Protein AF-A0A7J5XZN4-F1 (afdb_monomer_lite)

Secondary structure (DSSP, 8-state):
--PPPPS-SSSS-S-PEEEEEEEEEEEETTEEEEEEEEEEE-TTT--EE---HHHHHHTT-EE--TT-SSSTTTHHHHHHHT--

Radius of gyration: 16.17 Å; chains: 1; bounding box: 32×33×45 Å

Foldseek 3Di:
DDLDDDQDQDDPDSPWDKDFDDWFWWAAPVGIDIDTWIWTADPPPRGIDTDDCVSCVVVRTHTPPPPPDPPVPPPPPVVVVVVD

Sequence (84 aa):
MPVPTPRSICECSDDVTVTPWKHISVVTINGRYNVCLPRKSCPSCSAEWTPKVKDLLLYRYWPASTNCQTLYKYDLFTSFEHMK

pLDDT: mean 71.48, std 15.23, range [40.72, 88.06]

InterPro domains:
  IPR040564 CxC3 like cysteine cluster [PF18804] (7-82)

Organism: Dissostichus mawsoni (NCBI:txid36200)

Structure (mmCIF, N/CA/C/O backbone):
data_AF-A0A7J5XZN4-F1
#
_entry.id   AF-A0A7J5XZN4-F1
#
loop_
_atom_site.group_PDB
_atom_site.id
_atom_site.type_symbol
_atom_site.label_atom_id
_atom_site.label_alt_id
_atom_site.label_comp_id
_atom_site.label_asym_id
_atom_site.label_entity_id
_atom_site.label_seq_id
_atom_site.pdbx_PDB_ins_code
_atom_site.Cartn_x
_atom_site.Cartn_y
_atom_site.Cartn_z
_atom_site.occupancy
_atom_site.B_iso_or_equiv
_atom_site.auth_seq_id
_atom_site.auth_comp_id
_atom_site.auth_asym_id
_atom_site.auth_atom_id
_atom_site.pdbx_PDB_model_num
ATOM 1 N N . MET A 1 1 ? -10.268 -1.907 -1.647 1.00 53.25 1 MET A N 1
ATOM 2 C CA . MET A 1 1 ? -10.174 -0.632 -0.908 1.00 53.25 1 MET A CA 1
ATOM 3 C C . MET A 1 1 ? -8.941 0.117 -1.412 1.00 53.25 1 MET A C 1
ATOM 5 O O . MET A 1 1 ? -7.846 -0.376 -1.168 1.00 53.25 1 MET A O 1
ATOM 9 N N . PRO A 1 2 ? -9.088 1.177 -2.227 1.00 58.53 2 PRO A N 1
ATOM 10 C CA . PRO A 1 2 ? -7.976 1.674 -3.035 1.00 58.53 2 PRO A CA 1
ATOM 11 C C . PRO A 1 2 ? -7.271 2.880 -2.399 1.00 58.53 2 PRO A C 1
ATOM 13 O O . PRO A 1 2 ? -7.842 3.961 -2.303 1.00 58.53 2 PRO A O 1
ATOM 16 N N . VAL A 1 3 ? -6.002 2.707 -2.021 1.00 64.31 3 VAL A N 1
ATOM 17 C CA . VAL A 1 3 ? -5.059 3.831 -1.909 1.00 64.31 3 VAL A CA 1
ATOM 18 C C . VAL A 1 3 ? -4.671 4.228 -3.339 1.00 64.31 3 VAL A C 1
ATOM 20 O O . VAL A 1 3 ? -4.277 3.340 -4.101 1.00 64.31 3 VAL A O 1
ATOM 23 N N . PRO A 1 4 ? -4.781 5.507 -3.737 1.00 68.38 4 PRO A N 1
ATOM 24 C CA . PRO A 1 4 ? -4.363 5.981 -5.048 1.00 68.38 4 PRO A CA 1
ATOM 25 C C . PRO A 1 4 ? -2.915 5.606 -5.325 1.00 68.38 4 PRO A C 1
ATOM 27 O O . PRO A 1 4 ? -1.989 6.008 -4.622 1.00 68.38 4 PRO A O 1
ATOM 30 N N . THR A 1 5 ? -2.727 4.797 -6.359 1.00 71.75 5 THR A N 1
ATOM 31 C CA . THR A 1 5 ? -1.397 4.431 -6.823 1.00 71.75 5 THR A CA 1
ATOM 32 C C . THR A 1 5 ? -0.847 5.549 -7.704 1.00 71.75 5 THR A C 1
ATOM 34 O O . THR A 1 5 ? -1.574 6.004 -8.594 1.00 71.75 5 THR A O 1
ATOM 37 N N . PRO A 1 6 ? 0.419 5.963 -7.537 1.00 74.12 6 PRO A N 1
ATOM 38 C CA . PRO A 1 6 ? 1.038 6.943 -8.414 1.00 74.12 6 PRO A CA 1
ATOM 39 C C . PRO A 1 6 ? 1.042 6.420 -9.851 1.00 74.12 6 PRO A C 1
ATOM 41 O O . PRO A 1 6 ? 1.163 5.208 -10.076 1.00 74.12 6 PRO A O 1
ATOM 44 N N . ARG A 1 7 ? 0.868 7.337 -10.811 1.00 69.62 7 ARG A N 1
ATOM 45 C CA . ARG A 1 7 ? 0.840 7.016 -12.246 1.00 69.62 7 ARG A CA 1
ATOM 46 C C . ARG A 1 7 ? 2.201 6.497 -12.705 1.00 69.62 7 ARG A C 1
ATOM 48 O O . ARG A 1 7 ? 2.258 5.410 -13.260 1.00 69.62 7 ARG A O 1
ATOM 55 N N . SER A 1 8 ? 3.270 7.194 -12.330 1.00 73.31 8 SER A N 1
ATOM 56 C CA . SER A 1 8 ? 4.656 6.810 -12.592 1.00 73.31 8 SER A CA 1
ATOM 57 C C . SER A 1 8 ? 5.449 6.689 -11.288 1.00 73.31 8 SER A C 1
ATOM 59 O O . SER A 1 8 ? 5.183 7.384 -10.305 1.00 73.31 8 SER A O 1
ATOM 61 N N . ILE A 1 9 ? 6.411 5.766 -11.267 1.00 82.31 9 ILE A N 1
ATOM 62 C CA . ILE A 1 9 ? 7.382 5.601 -10.167 1.00 82.31 9 ILE A CA 1
ATOM 63 C C . ILE A 1 9 ? 8.809 5.979 -10.599 1.00 82.31 9 ILE A C 1
ATOM 65 O O . ILE A 1 9 ? 9.689 6.119 -9.756 1.00 82.31 9 ILE A O 1
ATOM 69 N N . CYS A 1 10 ? 9.027 6.127 -11.908 1.00 80.62 10 CYS A N 1
ATOM 70 C CA . CYS A 1 10 ? 10.282 6.480 -12.566 1.00 80.62 10 CYS A CA 1
ATOM 71 C C . CYS A 1 10 ? 10.001 6.941 -14.010 1.00 80.62 10 CYS A C 1
ATOM 73 O O . CYS A 1 10 ? 8.874 6.809 -14.484 1.00 80.62 10 CYS A O 1
ATOM 75 N N . GLU A 1 11 ? 11.035 7.395 -14.721 1.00 81.94 11 GLU A N 1
ATOM 76 C CA . GLU A 1 11 ? 10.964 7.879 -16.114 1.00 81.94 11 GLU A CA 1
ATOM 77 C C . GLU A 1 11 ? 11.205 6.783 -17.176 1.00 81.94 11 GLU A C 1
ATOM 79 O O . GLU A 1 11 ? 11.193 7.061 -18.369 1.00 81.94 11 GLU A O 1
ATOM 84 N N . CYS A 1 12 ? 11.454 5.533 -16.768 1.00 76.06 12 CYS A N 1
ATOM 85 C CA . CYS A 1 12 ? 11.928 4.486 -17.681 1.00 76.06 12 CYS A CA 1
ATOM 86 C C . CYS A 1 12 ? 10.850 3.878 -18.597 1.00 76.06 12 CYS A C 1
ATOM 88 O O . CYS A 1 12 ? 11.190 3.435 -19.689 1.00 76.06 12 CYS A O 1
ATOM 90 N N . SER A 1 13 ? 9.597 3.787 -18.143 1.00 66.19 13 SER A N 1
ATOM 91 C CA . SER A 1 13 ? 8.406 3.377 -18.912 1.00 66.19 13 SER A CA 1
ATOM 92 C C . SER A 1 13 ? 7.173 3.423 -17.992 1.00 66.19 13 SER A C 1
ATOM 94 O O . SER A 1 13 ? 7.316 3.306 -16.770 1.00 66.19 13 SER A O 1
ATOM 96 N N . ASP A 1 14 ? 5.974 3.537 -18.569 1.00 66.31 14 ASP A N 1
ATOM 97 C CA . ASP A 1 14 ? 4.691 3.383 -17.861 1.00 66.31 14 ASP A CA 1
ATOM 98 C C . ASP A 1 14 ? 4.350 1.908 -17.552 1.00 66.31 14 ASP A C 1
ATOM 100 O O . ASP A 1 14 ? 3.449 1.630 -16.752 1.00 66.31 14 ASP A O 1
ATOM 104 N N . ASP A 1 15 ? 5.093 0.954 -18.131 1.00 66.06 15 ASP A N 1
ATOM 105 C CA . ASP A 1 15 ? 4.945 -0.486 -17.885 1.00 66.06 15 ASP A CA 1
ATOM 106 C C . ASP A 1 15 ? 5.507 -0.876 -16.512 1.00 66.06 15 ASP A C 1
ATOM 108 O O . ASP A 1 15 ? 6.637 -1.350 -16.356 1.00 66.06 15 ASP A O 1
ATOM 112 N N . VAL A 1 16 ? 4.703 -0.640 -15.476 1.00 73.00 16 VAL A N 1
ATOM 113 C CA . VAL A 1 16 ? 5.044 -0.958 -14.090 1.00 73.00 16 VAL A CA 1
ATOM 114 C C . VAL A 1 16 ? 4.309 -2.217 -13.643 1.00 73.00 16 VAL A C 1
ATOM 116 O O . VAL A 1 16 ? 3.077 -2.252 -13.599 1.00 73.00 16 VAL A O 1
ATOM 119 N N . THR A 1 17 ? 5.055 -3.239 -13.228 1.00 78.25 17 THR A N 1
ATOM 120 C CA . THR A 1 17 ? 4.467 -4.479 -12.711 1.00 78.25 17 THR A CA 1
ATOM 121 C C . THR A 1 17 ? 3.887 -4.233 -11.320 1.00 78.25 17 THR A C 1
ATOM 123 O O . THR A 1 17 ? 4.602 -3.819 -10.405 1.00 78.25 17 THR A O 1
ATOM 126 N N . VAL A 1 18 ? 2.590 -4.500 -11.139 1.00 82.12 18 VAL A N 1
ATOM 127 C CA . VAL A 1 18 ? 1.920 -4.436 -9.832 1.00 82.12 18 VAL A CA 1
ATOM 128 C C . VAL A 1 18 ? 1.844 -5.840 -9.246 1.00 82.12 18 VAL A C 1
ATOM 130 O O . VAL A 1 18 ? 1.194 -6.719 -9.803 1.00 82.12 18 VAL A O 1
ATOM 133 N N . THR A 1 19 ? 2.485 -6.045 -8.101 1.00 82.06 19 THR A N 1
ATOM 134 C CA . THR A 1 19 ? 2.507 -7.325 -7.384 1.00 82.06 19 THR A CA 1
ATOM 135 C C . THR A 1 19 ? 1.954 -7.171 -5.964 1.00 82.06 19 THR A C 1
ATOM 137 O O . THR A 1 19 ? 2.111 -6.107 -5.356 1.00 82.06 19 THR A O 1
ATOM 140 N N . PRO A 1 20 ? 1.299 -8.199 -5.396 1.00 83.06 20 PRO A N 1
ATOM 141 C CA . PRO A 1 20 ? 1.020 -8.249 -3.963 1.00 83.06 20 PRO A CA 1
ATOM 142 C C . PRO A 1 20 ? 2.336 -8.284 -3.176 1.00 83.06 20 PRO A C 1
ATOM 144 O O . PRO A 1 20 ? 3.232 -9.051 -3.525 1.00 83.06 20 PRO A O 1
ATOM 147 N N . TRP A 1 21 ? 2.468 -7.474 -2.122 1.00 81.62 21 TRP A N 1
ATOM 148 C CA . TRP A 1 21 ? 3.719 -7.392 -1.358 1.00 81.62 21 TRP A CA 1
ATOM 149 C C . TRP A 1 21 ? 3.576 -7.782 0.104 1.00 81.62 21 TRP A C 1
ATOM 151 O O . TRP A 1 21 ? 4.164 -8.768 0.541 1.00 81.62 21 TRP A O 1
ATOM 161 N N . LYS A 1 22 ? 2.811 -7.013 0.883 1.00 80.38 22 LYS A N 1
ATOM 162 C CA . LYS A 1 22 ? 2.741 -7.203 2.336 1.00 80.38 22 LYS A CA 1
ATOM 163 C C . LYS A 1 22 ? 1.314 -7.173 2.833 1.00 80.38 22 LYS A C 1
ATOM 165 O O . LYS A 1 22 ? 0.595 -6.200 2.625 1.00 80.38 22 LYS A O 1
ATOM 170 N N . HIS A 1 23 ? 0.941 -8.216 3.561 1.00 83.19 23 HIS A N 1
ATOM 171 C CA . HIS A 1 23 ? -0.324 -8.267 4.274 1.00 83.19 23 HIS A CA 1
ATOM 172 C C . HIS A 1 23 ? -0.218 -7.459 5.569 1.00 83.19 23 HIS A C 1
ATOM 174 O O . HIS A 1 23 ? 0.675 -7.687 6.385 1.00 83.19 23 HIS A O 1
ATOM 180 N N . ILE A 1 24 ? -1.121 -6.499 5.745 1.00 80.81 24 ILE A N 1
ATOM 181 C CA . ILE A 1 24 ? -1.226 -5.671 6.945 1.00 80.81 24 ILE A CA 1
ATOM 182 C C . ILE A 1 24 ? -2.668 -5.659 7.447 1.00 80.81 24 ILE A C 1
ATOM 184 O O . ILE A 1 24 ? -3.616 -5.812 6.676 1.00 80.81 24 ILE A O 1
ATOM 188 N N . SER A 1 25 ? -2.839 -5.430 8.744 1.00 84.19 25 SER A N 1
ATOM 189 C CA . SER A 1 25 ? -4.134 -5.063 9.303 1.00 84.19 25 SER A CA 1
ATOM 190 C C . SER A 1 25 ? -4.239 -3.543 9.371 1.00 84.19 25 SER A C 1
ATOM 192 O O . SER A 1 25 ? -3.317 -2.872 9.834 1.00 84.19 25 SER A O 1
ATOM 194 N N . VAL A 1 26 ? -5.369 -3.002 8.938 1.00 81.06 26 VAL A N 1
ATOM 195 C CA . VAL A 1 26 ? -5.704 -1.582 9.054 1.00 81.06 26 VAL A CA 1
ATOM 196 C C . VAL A 1 26 ? -7.034 -1.427 9.773 1.00 81.06 26 VAL A C 1
ATOM 198 O O . VAL A 1 26 ? -7.919 -2.270 9.646 1.00 81.06 26 VAL A O 1
ATOM 201 N N . VAL A 1 27 ? -7.174 -0.358 10.542 1.00 81.81 27 VAL A N 1
ATOM 202 C CA . VAL A 1 27 ? -8.422 0.036 11.19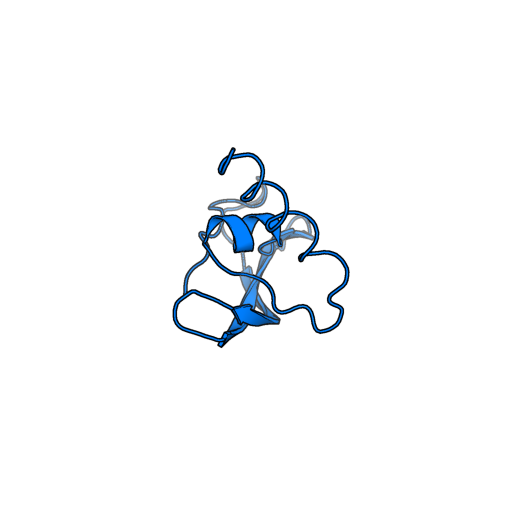2 1.00 81.81 27 VAL A CA 1
ATOM 203 C C . VAL A 1 27 ? -8.982 1.242 10.452 1.00 81.81 27 VAL A C 1
ATOM 205 O O . VAL A 1 27 ? -8.242 2.146 10.069 1.00 81.81 27 VAL A O 1
ATOM 208 N N . THR A 1 28 ? -10.291 1.230 10.239 1.00 77.31 28 THR A N 1
ATOM 209 C CA . THR A 1 28 ? -11.077 2.349 9.712 1.00 77.31 28 THR A CA 1
ATOM 210 C C . THR A 1 28 ? -12.241 2.623 10.657 1.00 77.31 28 THR A C 1
ATOM 212 O O . THR A 1 28 ? -12.501 1.832 11.565 1.00 77.31 28 THR A O 1
ATOM 215 N N . ILE A 1 29 ? -13.009 3.679 10.387 1.00 75.94 29 ILE A N 1
ATOM 216 C CA . ILE A 1 29 ? -14.273 3.952 11.089 1.00 75.94 29 ILE A CA 1
ATOM 217 C C . ILE A 1 29 ? -15.279 2.788 11.011 1.00 75.94 29 ILE A C 1
ATOM 219 O O . ILE A 1 29 ? -16.129 2.659 11.882 1.00 75.94 29 ILE A O 1
ATOM 223 N N . ASN A 1 30 ? -15.155 1.920 10.000 1.00 78.50 30 ASN A N 1
ATOM 224 C CA . ASN A 1 30 ? -16.049 0.784 9.765 1.00 78.50 30 ASN A CA 1
ATOM 225 C C . ASN A 1 30 ? -15.515 -0.534 10.353 1.00 78.50 30 ASN A C 1
ATOM 227 O O . ASN A 1 30 ? -16.137 -1.580 10.187 1.00 78.50 30 ASN A O 1
ATOM 231 N N . GLY A 1 31 ? -14.356 -0.507 11.019 1.00 77.94 31 GLY A N 1
ATOM 232 C CA . GLY A 1 31 ? -13.748 -1.677 11.646 1.00 77.94 31 GLY A CA 1
ATOM 233 C C . GLY A 1 31 ? -12.366 -2.025 11.099 1.00 77.94 31 GLY A C 1
ATOM 234 O O . GLY A 1 31 ? -11.719 -1.242 10.394 1.00 77.94 31 GLY A O 1
ATOM 235 N N . ARG A 1 32 ? -11.893 -3.215 11.482 1.00 82.62 32 ARG A N 1
ATOM 236 C CA . ARG A 1 32 ? -10.574 -3.749 11.127 1.00 82.62 32 ARG A CA 1
ATOM 237 C C . ARG A 1 32 ? -10.647 -4.572 9.845 1.00 82.62 32 ARG A C 1
ATOM 239 O O . ARG A 1 32 ? -11.454 -5.488 9.736 1.00 82.62 32 ARG A O 1
ATOM 246 N N . TYR A 1 33 ? -9.712 -4.316 8.940 1.00 81.19 33 TYR A N 1
ATOM 247 C CA . TYR A 1 33 ? -9.571 -5.018 7.671 1.00 81.19 33 TYR A CA 1
ATOM 248 C C . TYR A 1 33 ? -8.151 -5.553 7.509 1.00 81.19 33 TYR A C 1
ATOM 250 O O . TYR A 1 33 ? -7.180 -4.891 7.872 1.00 81.19 33 TYR A O 1
ATOM 258 N N . ASN A 1 34 ? -8.026 -6.747 6.933 1.00 83.25 34 ASN A N 1
ATOM 259 C CA . ASN A 1 34 ? -6.744 -7.277 6.480 1.00 83.25 34 ASN A CA 1
ATOM 260 C C . ASN A 1 34 ? -6.600 -6.961 4.994 1.00 83.25 34 ASN A C 1
ATOM 262 O O . ASN A 1 34 ? -7.461 -7.325 4.197 1.00 83.25 34 ASN A O 1
ATOM 266 N N . VAL A 1 35 ? -5.528 -6.268 4.628 1.00 81.56 35 VAL A N 1
ATOM 267 C CA . VAL A 1 35 ? -5.291 -5.796 3.262 1.00 81.56 35 VAL A CA 1
ATOM 268 C C . VAL A 1 35 ? -3.896 -6.193 2.806 1.00 81.56 35 VAL A C 1
ATOM 270 O O . VAL A 1 35 ? -2.971 -6.267 3.612 1.00 81.56 35 VAL A O 1
ATOM 273 N N . CYS A 1 36 ? -3.737 -6.454 1.511 1.00 83.44 36 CYS A N 1
ATOM 274 C CA . CYS A 1 36 ? -2.429 -6.670 0.905 1.00 83.44 36 CYS A CA 1
ATOM 275 C C . CYS A 1 36 ? -1.980 -5.378 0.222 1.00 83.44 36 CYS A C 1
ATOM 277 O O . CYS A 1 36 ? -2.679 -4.860 -0.651 1.00 83.44 36 CYS A O 1
ATOM 279 N N . LEU A 1 37 ? -0.840 -4.836 0.647 1.00 84.62 37 LEU A N 1
ATOM 280 C CA . LEU A 1 37 ? -0.249 -3.661 0.027 1.00 84.62 37 LEU A CA 1
ATOM 281 C C . LEU A 1 37 ? 0.297 -4.024 -1.358 1.00 84.62 37 LEU A C 1
ATOM 283 O O . LEU A 1 37 ? 1.010 -5.027 -1.478 1.00 84.62 37 LEU A O 1
ATOM 287 N N . PRO A 1 38 ? 0.016 -3.208 -2.386 1.00 85.88 38 PRO A N 1
ATOM 288 C CA . PRO A 1 38 ? 0.636 -3.373 -3.687 1.00 85.88 38 PRO A CA 1
ATOM 289 C C . PRO A 1 38 ? 2.104 -2.937 -3.636 1.00 85.88 38 PRO A C 1
ATOM 291 O O . PRO A 1 38 ? 2.461 -1.972 -2.951 1.00 85.88 38 PRO A O 1
ATOM 294 N N . ARG A 1 39 ? 2.944 -3.609 -4.419 1.00 86.19 39 ARG A N 1
ATOM 295 C CA . ARG A 1 39 ? 4.273 -3.143 -4.809 1.00 86.19 39 ARG A CA 1
ATOM 296 C C . ARG A 1 39 ? 4.305 -2.963 -6.309 1.00 86.19 39 ARG A C 1
ATOM 298 O O . ARG A 1 39 ? 3.960 -3.863 -7.069 1.00 86.19 39 ARG A O 1
ATOM 305 N N . LYS A 1 40 ? 4.734 -1.779 -6.704 1.00 86.62 40 LYS A N 1
ATOM 306 C CA . LYS A 1 40 ? 5.109 -1.441 -8.063 1.00 86.62 40 LYS A CA 1
ATOM 307 C C . LYS A 1 40 ? 6.616 -1.586 -8.180 1.00 86.62 40 LYS A C 1
ATOM 309 O O . LYS A 1 40 ? 7.322 -1.032 -7.341 1.00 86.62 40 LYS A O 1
ATOM 314 N N . SER A 1 41 ? 7.094 -2.307 -9.184 1.00 86.19 41 SER A N 1
ATOM 315 C CA . SER A 1 41 ? 8.519 -2.379 -9.509 1.00 86.19 41 SER A CA 1
ATOM 316 C C . SER A 1 41 ? 8.742 -2.078 -10.985 1.00 86.19 41 SER A C 1
ATOM 318 O O . SER A 1 41 ? 8.006 -2.558 -11.849 1.00 86.19 41 SER A O 1
ATOM 320 N N . CYS A 1 42 ? 9.750 -1.258 -11.273 1.00 85.25 42 CYS A N 1
ATOM 321 C CA . CYS A 1 42 ? 10.206 -1.011 -12.631 1.00 85.25 42 CYS A CA 1
ATOM 322 C C . CYS A 1 42 ? 11.270 -2.056 -12.997 1.00 85.25 42 CYS A C 1
ATOM 324 O O . CYS A 1 42 ? 12.294 -2.127 -12.310 1.00 85.25 42 CYS A O 1
ATOM 326 N N . PRO A 1 43 ? 11.084 -2.838 -14.075 1.00 80.81 43 PRO A N 1
ATOM 327 C CA . PRO A 1 43 ? 12.067 -3.838 -14.490 1.00 80.81 43 PRO A CA 1
ATOM 328 C C . PRO A 1 43 ? 13.377 -3.214 -14.996 1.00 80.81 43 PRO A C 1
ATOM 330 O O . PRO A 1 43 ? 14.423 -3.847 -14.904 1.00 80.81 43 PRO A O 1
ATOM 333 N N . SER A 1 44 ? 13.340 -1.975 -15.496 1.00 83.69 44 SER A N 1
ATOM 334 C CA . SER A 1 44 ? 14.487 -1.334 -16.152 1.00 83.69 44 SER A CA 1
ATOM 335 C C . SER A 1 44 ? 15.462 -0.665 -15.183 1.00 83.69 44 SER A C 1
ATOM 337 O O . SER A 1 44 ? 16.665 -0.676 -15.419 1.00 83.69 44 SER A O 1
ATOM 339 N N . CYS A 1 45 ? 14.964 -0.067 -14.096 1.00 86.88 45 CYS A N 1
ATOM 340 C CA . CYS A 1 45 ? 15.792 0.690 -13.145 1.00 86.88 45 CYS A CA 1
ATOM 341 C C . CYS A 1 45 ? 15.696 0.187 -11.703 1.00 86.88 45 CYS A C 1
ATOM 343 O O . CYS A 1 45 ? 16.266 0.800 -10.805 1.00 86.88 45 CYS A O 1
ATOM 345 N N . SER A 1 46 ? 14.970 -0.912 -11.466 1.00 82.31 46 SER A N 1
ATOM 346 C CA . SER A 1 46 ? 14.718 -1.458 -10.124 1.00 82.31 46 SER A CA 1
ATOM 347 C C . SER A 1 46 ? 14.069 -0.458 -9.155 1.00 82.31 46 SER A C 1
ATOM 349 O O . SER A 1 46 ? 14.123 -0.647 -7.942 1.00 82.31 46 SER A O 1
ATOM 351 N N . ALA A 1 47 ? 13.449 0.613 -9.665 1.00 85.38 47 ALA A N 1
ATOM 352 C CA . ALA A 1 47 ? 12.676 1.528 -8.838 1.00 85.38 47 ALA A CA 1
ATOM 353 C C . ALA A 1 47 ? 11.457 0.801 -8.276 1.00 85.38 47 ALA A C 1
ATOM 355 O O . ALA A 1 47 ? 10.777 0.060 -8.990 1.00 85.38 47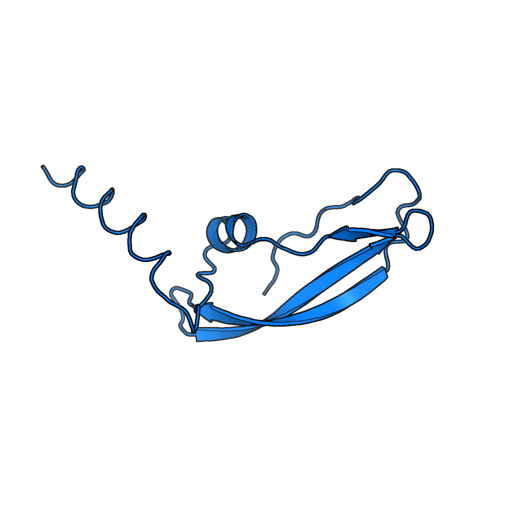 ALA A O 1
ATOM 356 N N . GLU A 1 48 ? 11.158 1.039 -7.003 1.00 87.94 48 GLU A N 1
ATOM 357 C CA . GLU A 1 48 ? 10.046 0.393 -6.325 1.00 87.94 48 GLU A CA 1
ATOM 358 C C . GLU A 1 48 ? 9.186 1.390 -5.569 1.00 87.94 48 GLU A C 1
ATOM 360 O O . GLU A 1 48 ? 9.670 2.352 -4.969 1.00 87.94 48 GLU A O 1
ATOM 365 N N . TRP A 1 49 ? 7.888 1.117 -5.552 1.00 88.06 49 TRP A N 1
ATOM 366 C CA . TRP A 1 49 ? 6.925 1.883 -4.788 1.00 88.06 49 TRP A CA 1
ATOM 367 C C . TRP A 1 49 ? 5.945 0.963 -4.072 1.00 88.06 49 TRP A C 1
ATOM 369 O O . TRP A 1 49 ? 5.436 -0.006 -4.633 1.00 88.06 49 TRP A O 1
ATOM 379 N N . THR A 1 50 ? 5.635 1.314 -2.833 1.00 86.75 50 THR A N 1
ATOM 380 C CA . THR A 1 50 ? 4.533 0.745 -2.061 1.00 86.75 50 THR A CA 1
ATOM 381 C C . THR A 1 50 ? 3.965 1.842 -1.154 1.00 86.75 50 THR A C 1
ATOM 383 O O . THR A 1 50 ? 4.734 2.726 -0.749 1.00 86.75 50 THR A O 1
ATOM 386 N N . PRO A 1 51 ? 2.656 1.834 -0.831 1.00 84.38 51 PRO A N 1
ATOM 387 C CA . PRO A 1 51 ? 2.070 2.814 0.078 1.00 84.38 51 PRO A CA 1
ATOM 388 C C . PRO A 1 51 ? 2.796 2.845 1.425 1.00 84.38 51 PRO A C 1
ATOM 390 O O . PRO A 1 51 ? 2.974 1.813 2.079 1.00 84.38 51 PRO A O 1
ATOM 393 N N . LYS A 1 52 ? 3.190 4.038 1.866 1.00 84.50 52 LYS A N 1
ATOM 394 C CA . LYS A 1 52 ? 3.787 4.262 3.185 1.00 84.50 52 LYS A CA 1
ATOM 395 C C . LYS A 1 52 ? 2.700 4.562 4.216 1.00 84.50 52 LYS A C 1
ATOM 397 O O . LYS A 1 52 ? 1.558 4.863 3.884 1.00 84.50 52 LYS A O 1
ATOM 402 N N . VAL A 1 53 ? 3.073 4.548 5.499 1.00 81.88 53 VAL A N 1
ATOM 403 C CA . VAL A 1 53 ? 2.160 4.881 6.612 1.00 81.88 53 VAL A CA 1
ATOM 404 C C . VAL A 1 53 ? 1.486 6.242 6.414 1.00 81.88 53 VAL A C 1
ATOM 406 O O . VAL A 1 53 ? 0.297 6.365 6.670 1.00 81.88 53 VAL A O 1
ATOM 409 N N . LYS A 1 54 ? 2.215 7.246 5.908 1.00 80.50 54 LYS A N 1
ATOM 410 C CA . LYS A 1 54 ? 1.654 8.576 5.621 1.00 80.50 54 LYS A CA 1
ATOM 411 C C . LYS A 1 54 ? 0.533 8.522 4.580 1.00 80.50 54 LYS A C 1
ATOM 413 O O . LYS A 1 54 ? -0.495 9.159 4.775 1.00 80.50 54 LYS A O 1
ATOM 418 N N . ASP A 1 55 ? 0.714 7.723 3.529 1.00 82.75 55 ASP A N 1
ATOM 419 C CA . ASP A 1 55 ? -0.301 7.525 2.492 1.00 82.75 55 ASP A CA 1
ATOM 420 C C . ASP A 1 55 ? -1.524 6.822 3.091 1.00 82.75 55 ASP A C 1
ATOM 422 O O . ASP A 1 55 ? -2.650 7.258 2.896 1.00 82.75 55 ASP A O 1
ATOM 426 N N . LEU A 1 56 ? -1.314 5.785 3.908 1.00 83.12 56 LEU A N 1
ATOM 427 C CA . LEU A 1 56 ? -2.400 5.089 4.606 1.00 83.12 56 LEU A CA 1
ATOM 428 C C . LEU A 1 56 ? -3.213 6.042 5.498 1.00 83.12 56 LEU A C 1
ATOM 430 O O . LEU A 1 56 ? -4.439 6.071 5.397 1.00 83.12 56 LEU A O 1
ATOM 434 N N . LEU A 1 57 ? -2.542 6.867 6.304 1.00 81.62 57 LEU A N 1
ATOM 435 C CA . LEU A 1 57 ? -3.196 7.838 7.185 1.00 81.62 57 LEU A CA 1
ATOM 436 C C . LEU A 1 57 ? -3.983 8.899 6.403 1.00 81.62 57 LEU A C 1
ATOM 438 O O . LEU A 1 57 ? -5.106 9.224 6.790 1.00 81.62 57 LEU A O 1
ATOM 442 N N . LEU A 1 58 ? -3.442 9.389 5.279 1.00 82.44 58 LEU A N 1
ATOM 443 C CA . LEU A 1 58 ? -4.129 10.339 4.396 1.00 82.44 58 LEU A CA 1
ATOM 444 C C . LEU A 1 58 ? -5.485 9.793 3.919 1.00 82.44 58 LEU A C 1
ATOM 446 O O . LEU A 1 58 ? -6.468 10.531 3.869 1.00 82.44 58 LEU A O 1
ATOM 450 N N . TYR A 1 59 ? -5.556 8.490 3.640 1.00 78.00 59 TYR A N 1
ATOM 451 C CA . TYR A 1 59 ? -6.780 7.809 3.208 1.00 78.00 59 TYR A CA 1
ATOM 452 C C . TYR A 1 59 ? -7.566 7.158 4.350 1.00 78.00 59 TYR A C 1
ATOM 454 O O . TYR A 1 59 ? -8.404 6.294 4.101 1.00 78.00 59 TYR A O 1
ATOM 462 N N . ARG A 1 60 ? -7.351 7.602 5.598 1.00 79.06 60 ARG A N 1
ATOM 463 C CA . ARG A 1 60 ? -8.107 7.141 6.775 1.00 79.06 60 ARG A CA 1
ATOM 464 C C . ARG A 1 60 ? -7.930 5.635 7.038 1.00 79.06 60 ARG A C 1
ATOM 466 O O . ARG A 1 60 ? -8.851 4.953 7.491 1.00 79.06 60 ARG A O 1
ATOM 473 N N . TYR A 1 61 ? -6.730 5.122 6.770 1.00 80.56 61 TYR A N 1
ATOM 474 C CA . TYR A 1 61 ? -6.288 3.787 7.159 1.00 80.56 61 TYR A CA 1
ATOM 475 C C . TYR A 1 61 ? -5.260 3.899 8.274 1.00 80.56 61 TYR A C 1
ATOM 477 O O . TYR A 1 61 ? -4.134 4.340 8.055 1.00 80.56 61 TYR A O 1
ATOM 485 N N . TRP A 1 62 ? -5.632 3.449 9.469 1.00 83.00 62 TRP A N 1
ATOM 486 C CA . TRP A 1 62 ? -4.723 3.390 10.606 1.00 83.00 62 TRP A CA 1
ATOM 487 C C . TRP A 1 62 ? -4.066 2.015 10.629 1.00 83.00 62 TRP A C 1
ATOM 489 O O . TRP A 1 62 ? -4.762 1.023 10.857 1.00 83.00 62 TRP A O 1
ATOM 499 N N . PRO A 1 63 ? -2.752 1.901 10.370 1.00 76.75 63 PRO A N 1
ATOM 500 C CA . PRO A 1 63 ? -2.075 0.617 10.442 1.00 76.75 63 PRO A CA 1
ATOM 501 C C . PRO A 1 63 ? -2.198 0.079 11.865 1.00 76.75 63 PRO A C 1
ATOM 503 O O . PRO A 1 63 ? -1.756 0.721 12.817 1.00 76.75 63 PRO A O 1
ATOM 506 N N . ALA A 1 64 ? -2.794 -1.100 12.017 1.00 66.62 64 ALA A N 1
ATOM 507 C CA . ALA A 1 64 ? -2.821 -1.792 13.292 1.00 66.62 64 ALA A CA 1
ATOM 508 C C . ALA A 1 64 ? -1.418 -2.358 13.527 1.00 66.62 64 ALA A C 1
ATOM 510 O O . ALA A 1 64 ? -1.110 -3.482 13.129 1.00 66.62 64 ALA A O 1
ATOM 511 N N . SER A 1 65 ? -0.518 -1.557 14.094 1.00 55.06 65 SER A N 1
ATOM 512 C CA . SER A 1 65 ? 0.791 -2.057 14.490 1.00 55.06 65 SER A CA 1
ATOM 513 C C . SER A 1 65 ? 0.605 -3.064 15.620 1.00 55.06 65 SER A C 1
ATOM 515 O O . SER A 1 65 ? 0.184 -2.711 16.713 1.00 55.06 65 SER A O 1
ATOM 517 N N . THR A 1 66 ? 0.984 -4.318 15.399 1.00 44.31 66 THR A N 1
ATOM 518 C CA . THR A 1 66 ? 1.205 -5.275 16.494 1.00 44.31 66 THR A CA 1
ATOM 519 C C . THR A 1 66 ? 2.368 -4.858 17.414 1.00 44.31 66 THR A C 1
ATOM 521 O O . THR A 1 66 ? 2.509 -5.427 18.485 1.00 44.31 66 THR A O 1
ATOM 524 N N . ASN A 1 67 ? 3.123 -3.804 17.060 1.00 45.00 67 ASN A N 1
ATOM 525 C CA . ASN A 1 67 ? 4.163 -3.155 17.875 1.00 45.00 67 ASN A CA 1
ATOM 526 C C . ASN A 1 67 ? 3.803 -1.689 18.237 1.00 45.00 67 ASN A C 1
ATOM 528 O O . ASN A 1 67 ? 4.593 -0.766 18.037 1.00 45.00 67 ASN A O 1
ATOM 532 N N . CYS A 1 68 ? 2.577 -1.450 18.715 1.00 46.00 68 CYS A N 1
ATOM 533 C CA . CYS A 1 68 ? 2.077 -0.132 19.133 1.00 46.00 68 CYS A CA 1
ATOM 534 C C . CYS A 1 68 ? 2.804 0.430 20.376 1.00 46.00 68 CYS A C 1
ATOM 536 O O . CYS A 1 68 ? 2.372 0.201 21.500 1.00 46.00 68 CYS A O 1
ATOM 538 N N . GLN A 1 69 ? 3.812 1.283 20.183 1.00 41.41 69 GLN A N 1
ATOM 539 C CA . GLN A 1 69 ? 4.081 2.392 21.120 1.00 41.41 69 GLN A CA 1
ATOM 540 C C . GLN A 1 69 ? 4.1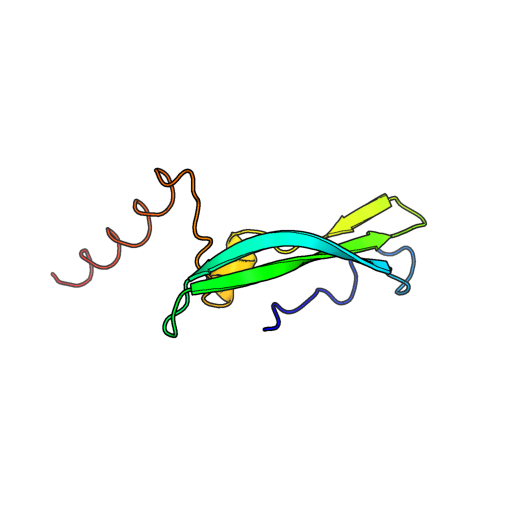49 3.768 20.436 1.00 41.41 69 GLN A C 1
ATOM 542 O O . GLN A 1 69 ? 4.127 4.791 21.113 1.00 41.41 69 GLN A O 1
ATOM 547 N N . THR A 1 70 ? 4.182 3.837 19.100 1.00 45.00 70 THR A N 1
ATOM 548 C CA . THR A 1 70 ? 4.581 5.078 18.408 1.00 45.00 70 THR A CA 1
ATOM 549 C C . THR A 1 70 ? 3.433 5.867 17.766 1.00 45.00 70 THR A C 1
ATOM 551 O O . THR A 1 70 ? 3.611 7.051 17.503 1.00 45.00 70 THR A O 1
ATOM 554 N N . LEU A 1 71 ? 2.249 5.280 17.538 1.00 43.72 71 LEU A N 1
ATOM 555 C CA . LEU A 1 71 ? 1.152 5.975 16.829 1.00 43.72 71 LEU A CA 1
ATOM 556 C C . LEU A 1 71 ? 0.111 6.641 17.742 1.00 43.72 71 LEU A C 1
ATOM 558 O O . LEU A 1 71 ? -0.486 7.636 17.345 1.00 43.72 71 LEU A O 1
ATOM 562 N N . TYR A 1 72 ? -0.056 6.187 18.987 1.00 41.38 72 TYR A N 1
ATOM 563 C CA . TYR A 1 72 ? -1.003 6.809 19.928 1.00 41.38 72 TYR A CA 1
ATOM 564 C C . TYR A 1 72 ? -0.520 8.141 20.519 1.00 41.38 72 TYR A C 1
ATOM 566 O O . TYR A 1 72 ? -1.288 8.824 21.188 1.00 41.38 72 TYR A O 1
ATOM 574 N N . LYS A 1 73 ? 0.737 8.538 20.280 1.00 45.81 73 LYS A N 1
ATOM 575 C CA . LYS A 1 73 ? 1.297 9.762 20.868 1.00 45.81 73 LYS A CA 1
ATOM 576 C C . LYS A 1 73 ? 1.034 11.026 20.037 1.00 45.81 73 LYS A C 1
ATOM 578 O O . LYS A 1 73 ? 1.195 12.110 20.578 1.00 45.81 73 LYS A O 1
ATOM 583 N N . TYR A 1 74 ? 0.643 10.922 18.762 1.00 45.56 74 TYR A N 1
ATOM 584 C CA . TYR A 1 74 ? 0.528 12.113 17.902 1.00 45.56 74 TYR A CA 1
ATOM 585 C C . TYR A 1 74 ? -0.913 12.613 17.697 1.00 45.56 74 TYR A C 1
ATOM 587 O O . TYR A 1 74 ? -1.116 13.820 17.693 1.00 45.56 74 TYR A O 1
ATOM 595 N N . ASP A 1 75 ? -1.917 11.730 17.612 1.00 45.78 75 ASP A N 1
ATOM 596 C CA . ASP A 1 75 ? -3.309 12.145 17.319 1.00 45.78 75 ASP A CA 1
ATOM 597 C C . ASP A 1 75 ? -4.178 12.427 18.559 1.00 45.78 75 ASP A C 1
ATOM 599 O O . ASP A 1 75 ? -5.187 13.129 18.467 1.00 45.78 75 ASP A O 1
ATOM 603 N N . LEU A 1 76 ? -3.811 11.912 19.738 1.00 49.03 76 LEU A N 1
ATOM 604 C CA . LEU A 1 76 ? -4.598 12.159 20.953 1.00 49.03 76 LEU A CA 1
ATOM 605 C C . LEU A 1 76 ? -4.297 13.523 21.585 1.00 49.03 76 LEU A C 1
ATOM 607 O O . LEU A 1 76 ? -5.195 14.113 22.168 1.00 49.03 76 LEU A O 1
ATOM 611 N N . PHE A 1 77 ? -3.083 14.065 21.451 1.00 47.38 77 PHE A N 1
ATOM 612 C CA . PHE A 1 77 ? -2.711 15.301 22.157 1.00 47.38 77 PHE A CA 1
ATOM 613 C C . PHE A 1 77 ? -3.083 16.592 21.413 1.00 47.38 77 PHE A C 1
ATOM 615 O O . PHE A 1 77 ? -3.345 17.601 22.056 1.00 47.38 77 PHE A O 1
ATOM 622 N N . THR A 1 78 ? -3.197 16.579 20.084 1.00 48.03 78 THR A N 1
ATOM 623 C CA . THR A 1 78 ? -3.637 17.755 19.305 1.00 48.03 78 THR A CA 1
ATOM 624 C C . THR A 1 78 ? -5.147 17.980 19.349 1.00 48.03 78 THR A C 1
ATOM 626 O O . THR A 1 78 ? -5.604 19.101 19.142 1.00 48.03 78 THR A O 1
ATOM 629 N N . SER A 1 79 ? -5.931 16.944 19.658 1.00 49.34 79 SER A N 1
ATOM 630 C CA . SER A 1 79 ? -7.389 17.060 19.792 1.00 49.34 79 SER A CA 1
ATOM 631 C C . SER A 1 79 ? -7.814 17.705 21.121 1.00 49.34 79 SER A C 1
ATOM 633 O O . SER A 1 79 ? -8.885 18.298 21.189 1.00 49.34 79 SER A O 1
ATOM 635 N N . PHE A 1 80 ? -6.978 17.633 22.166 1.00 50.81 80 PHE A N 1
ATOM 636 C CA . PHE A 1 80 ? -7.269 18.254 23.466 1.00 50.81 80 PHE A CA 1
ATOM 637 C C . PHE A 1 80 ? -6.890 19.741 23.540 1.00 50.81 80 PHE A C 1
ATOM 639 O O . PHE A 1 80 ? -7.543 20.482 24.266 1.00 50.81 80 PHE A O 1
ATOM 646 N N . GLU A 1 81 ? -5.907 20.209 22.764 1.00 52.25 81 GLU A N 1
ATOM 647 C CA . GLU A 1 81 ? -5.523 21.635 22.732 1.00 52.25 81 GLU A CA 1
ATOM 648 C C . GLU A 1 81 ? -6.580 22.535 22.062 1.00 52.25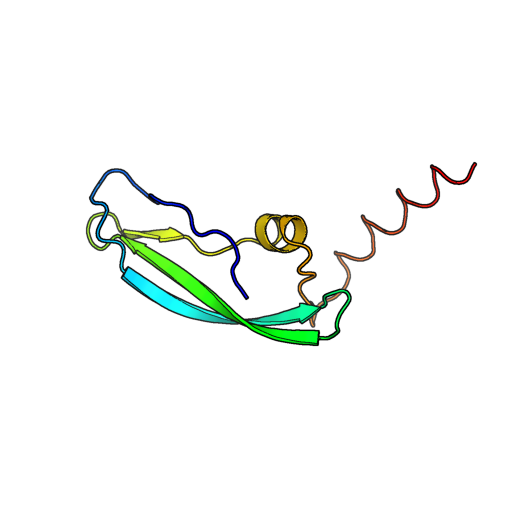 81 GLU A C 1
ATOM 650 O O . GLU A 1 81 ? -6.632 23.728 22.335 1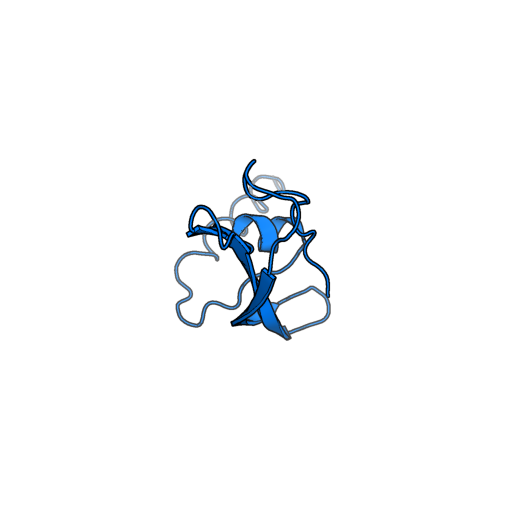.00 52.25 81 GLU A O 1
ATOM 655 N N . HIS A 1 82 ? -7.470 21.975 21.235 1.00 48.91 82 HIS A N 1
ATOM 656 C CA . HIS A 1 82 ? -8.603 22.709 20.652 1.00 48.91 82 HIS A CA 1
ATOM 657 C C .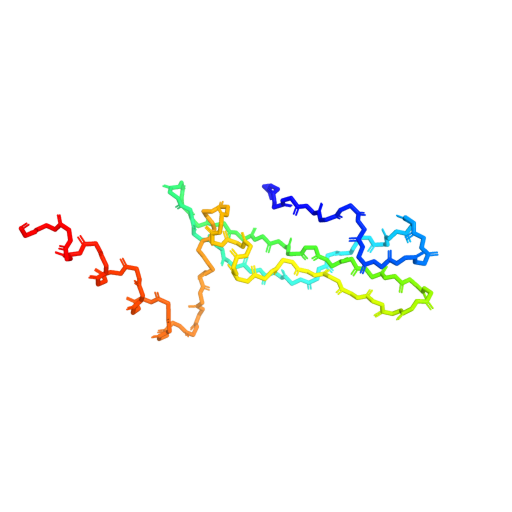 HIS A 1 82 ? -9.892 22.644 21.492 1.00 48.91 82 HIS A C 1
ATOM 659 O O . HIS A 1 82 ? -10.916 23.176 21.071 1.00 48.91 82 HIS A O 1
ATOM 665 N N . MET A 1 83 ? -9.864 21.997 22.663 1.00 51.34 83 MET A N 1
ATOM 666 C CA . MET A 1 83 ? -10.985 21.961 23.616 1.00 51.34 83 MET A CA 1
ATOM 667 C C . MET A 1 83 ? -10.710 22.825 24.856 1.00 51.34 83 MET A C 1
ATOM 669 O O . MET A 1 83 ? -11.050 22.432 25.974 1.00 51.34 83 MET A O 1
ATOM 673 N N . LYS A 1 84 ? -10.076 23.985 24.670 1.00 40.72 84 LYS A N 1
ATOM 674 C CA . LYS A 1 84 ? -9.822 24.958 25.733 1.00 40.72 84 LYS A CA 1
ATOM 675 C C . LYS A 1 84 ? -10.422 26.315 25.398 1.00 40.72 84 LYS A C 1
ATOM 677 O O . LYS A 1 84 ? -10.363 26.698 24.210 1.00 40.72 84 LYS A O 1
#